Protein AF-A0A9D4QR77-F1 (afdb_monomer_lite)

Organism: Dreissena polymorpha (NCBI:txid45954)

Structure (mmCIF, N/CA/C/O backbone):
data_AF-A0A9D4QR77-F1
#
_entry.id   AF-A0A9D4QR77-F1
#
loop_
_atom_site.group_PDB
_atom_site.id
_atom_site.type_symbol
_atom_site.label_atom_id
_atom_site.label_alt_id
_atom_site.label_comp_id
_atom_site.label_asym_id
_atom_site.label_entity_id
_atom_site.label_seq_id
_atom_site.pdbx_PDB_ins_code
_atom_site.Cartn_x
_atom_site.Cartn_y
_atom_site.Cartn_z
_atom_site.occupancy
_atom_site.B_iso_or_equiv
_atom_site.auth_seq_id
_atom_site.auth_comp_id
_atom_site.auth_asym_id
_atom_site.auth_atom_id
_atom_site.pdbx_PDB_model_num
ATOM 1 N N . MET A 1 1 ? -9.548 20.694 52.190 1.00 43.06 1 MET A N 1
ATOM 2 C CA . MET A 1 1 ? -10.270 21.216 51.011 1.00 43.06 1 MET A CA 1
ATOM 3 C C . MET A 1 1 ? -9.541 20.729 49.771 1.00 43.06 1 MET A C 1
ATOM 5 O O . MET A 1 1 ? -8.425 21.165 49.535 1.00 43.06 1 MET A O 1
ATOM 9 N N . ALA A 1 2 ? -10.101 19.741 49.072 1.00 44.22 2 ALA A N 1
ATOM 10 C CA . ALA A 1 2 ? -9.476 19.098 47.917 1.00 44.22 2 ALA A CA 1
ATOM 11 C C . ALA A 1 2 ? -10.144 19.599 46.633 1.00 44.22 2 ALA A C 1
ATOM 13 O O . ALA A 1 2 ? -11.352 19.437 46.459 1.00 44.22 2 ALA A O 1
ATOM 14 N N . ILE A 1 3 ? -9.358 20.219 45.756 1.00 50.28 3 ILE A N 1
ATOM 15 C CA . ILE A 1 3 ? -9.788 20.662 44.430 1.00 50.28 3 ILE A CA 1
ATOM 16 C C . ILE A 1 3 ? -9.691 19.447 43.499 1.00 50.28 3 ILE A C 1
ATOM 18 O O . ILE A 1 3 ? -8.602 18.943 43.232 1.00 50.28 3 ILE A O 1
ATOM 22 N N . LYS A 1 4 ? -10.842 18.937 43.050 1.00 57.59 4 LYS A N 1
ATOM 23 C CA . LYS A 1 4 ? -10.942 17.928 41.987 1.00 57.59 4 LYS A CA 1
ATOM 24 C C . LYS A 1 4 ? -10.852 18.643 40.639 1.00 57.59 4 LYS A C 1
ATOM 26 O O . LYS A 1 4 ? -11.833 19.231 40.196 1.00 57.59 4 LYS A O 1
ATOM 31 N N . GLU A 1 5 ? -9.694 18.585 39.989 1.00 48.44 5 GLU A N 1
ATOM 32 C CA . GLU A 1 5 ? -9.556 18.990 38.589 1.00 48.44 5 GLU A CA 1
ATOM 33 C C . GLU A 1 5 ? -9.941 17.829 37.667 1.00 48.44 5 GLU A C 1
ATOM 35 O O . GLU A 1 5 ? -9.231 16.833 37.514 1.00 48.44 5 GLU A O 1
ATOM 40 N N . SER A 1 6 ? -11.110 17.975 37.054 1.00 51.53 6 SER A N 1
ATOM 41 C CA . SER A 1 6 ? -11.646 17.107 36.013 1.00 51.53 6 SER A CA 1
ATOM 42 C C . SER A 1 6 ? -10.843 17.279 34.720 1.00 51.53 6 SER A C 1
ATOM 44 O O . SER A 1 6 ? -10.936 18.307 34.052 1.00 51.53 6 SER A O 1
ATOM 46 N N . ARG A 1 7 ? -10.069 16.259 34.331 1.00 54.06 7 ARG A N 1
ATOM 47 C CA . ARG A 1 7 ? -9.417 16.204 33.015 1.00 54.06 7 ARG A CA 1
ATOM 48 C C . ARG A 1 7 ? -10.465 15.925 31.939 1.00 54.06 7 ARG A C 1
ATOM 50 O O . ARG A 1 7 ? -10.851 14.784 31.708 1.00 54.06 7 ARG A O 1
ATOM 57 N N . THR A 1 8 ? -10.919 16.987 31.287 1.00 50.00 8 THR A N 1
ATOM 58 C CA . THR A 1 8 ? -11.698 16.938 30.050 1.00 50.00 8 THR A CA 1
ATOM 59 C C . THR A 1 8 ? -10.863 16.321 28.925 1.00 50.00 8 THR A C 1
ATOM 61 O O . THR A 1 8 ? -9.703 16.674 28.693 1.00 50.00 8 THR A O 1
ATOM 64 N N . GLY A 1 9 ? -11.461 15.335 28.255 1.00 44.69 9 GLY A N 1
ATOM 65 C CA . GLY A 1 9 ? -10.862 14.573 27.171 1.00 44.69 9 GLY A CA 1
ATOM 66 C C . GLY A 1 9 ? -10.491 15.461 25.988 1.00 44.69 9 GLY A C 1
ATOM 67 O O . GLY A 1 9 ? -11.322 16.167 25.418 1.00 44.69 9 GLY A O 1
ATOM 68 N N . ARG A 1 10 ? -9.218 15.393 25.596 1.00 46.84 10 ARG A N 1
ATOM 69 C CA . ARG A 1 10 ? -8.713 15.978 24.355 1.00 46.84 10 ARG A CA 1
ATOM 70 C C . ARG A 1 10 ? -9.157 15.101 23.187 1.00 46.84 10 ARG A C 1
ATOM 72 O O . ARG A 1 10 ? -8.414 14.236 22.740 1.00 46.84 10 ARG A O 1
ATOM 79 N N . GLY A 1 11 ? -10.358 15.348 22.674 1.00 46.53 11 GLY A N 1
ATOM 80 C CA . GLY A 1 11 ? -10.716 14.982 21.307 1.00 46.53 11 GLY A CA 1
ATOM 81 C C . GLY A 1 11 ? -9.910 15.848 20.342 1.00 46.53 11 GLY A C 1
ATOM 82 O O . GLY A 1 11 ? -10.388 16.884 19.878 1.00 46.53 11 GLY A O 1
ATOM 83 N N . ALA A 1 12 ? -8.654 15.472 20.099 1.00 49.34 12 ALA A N 1
ATOM 84 C CA . ALA A 1 12 ? -7.787 16.119 19.127 1.00 49.34 12 ALA A CA 1
ATOM 85 C C . ALA A 1 12 ? -8.302 15.800 17.719 1.00 49.34 12 ALA A C 1
ATOM 87 O O . ALA A 1 12 ? -7.844 14.875 17.059 1.00 49.34 12 ALA A O 1
ATOM 88 N N . ARG A 1 13 ? -9.285 16.583 17.266 1.00 48.16 13 ARG A N 1
ATOM 89 C CA . ARG A 1 13 ? -9.621 16.737 15.850 1.00 48.16 13 ARG A CA 1
ATOM 90 C C . ARG A 1 13 ? -8.311 16.971 15.095 1.00 48.16 13 ARG A C 1
ATOM 92 O O . ARG A 1 13 ? -7.696 18.025 15.266 1.00 48.16 13 ARG A O 1
ATOM 99 N N . LEU A 1 14 ? -7.897 16.011 14.271 1.00 48.50 14 LEU A N 1
ATOM 100 C CA . LEU A 1 14 ? -6.780 16.138 13.337 1.00 48.50 14 LEU A CA 1
ATOM 101 C C . LEU A 1 14 ? -7.153 17.164 12.253 1.00 48.50 14 LEU A C 1
ATOM 103 O O . LEU A 1 14 ? -7.360 16.838 11.094 1.00 48.50 14 LEU A O 1
ATOM 107 N N . ARG A 1 15 ? -7.212 18.452 12.610 1.00 53.28 15 ARG A N 1
ATOM 108 C CA . ARG A 1 15 ? -7.184 19.578 11.662 1.00 53.28 15 ARG A CA 1
ATOM 109 C C . ARG A 1 15 ? -5.766 19.745 11.088 1.00 53.28 15 ARG A C 1
ATOM 111 O O . ARG A 1 15 ? -5.233 20.850 11.056 1.00 53.28 15 ARG A O 1
ATOM 118 N N . LEU A 1 16 ? -5.113 18.649 10.698 1.00 51.78 16 LEU A N 1
ATOM 119 C CA . LEU A 1 16 ? -3.714 18.636 10.251 1.00 51.78 16 LEU A CA 1
ATOM 120 C C . LEU A 1 16 ? -3.531 18.951 8.758 1.00 51.78 16 LEU A C 1
ATOM 122 O O . LEU A 1 16 ? -2.398 19.054 8.290 1.00 51.78 16 LEU A O 1
ATOM 126 N N . LEU A 1 17 ? -4.611 19.178 8.012 1.00 56.75 17 LEU A N 1
ATOM 127 C CA . LEU A 1 17 ? -4.551 19.338 6.557 1.00 56.75 17 LEU A CA 1
ATOM 128 C C . LEU A 1 17 ? -4.380 20.768 5.986 1.00 56.75 17 LEU A C 1
ATOM 130 O O . LEU A 1 17 ? -4.472 20.906 4.773 1.00 56.75 17 LEU A O 1
ATOM 134 N N . PRO A 1 18 ? -4.037 21.829 6.751 1.00 54.81 18 PRO A N 1
ATOM 135 C CA . PRO A 1 18 ? -3.431 23.028 6.146 1.00 54.81 18 PRO A CA 1
ATOM 136 C C . PRO A 1 18 ? -1.900 23.060 6.282 1.00 54.81 18 PRO A C 1
ATOM 138 O O . PRO A 1 18 ? -1.192 23.510 5.381 1.00 54.81 18 PRO A O 1
ATOM 141 N N . HIS A 1 19 ? -1.356 22.565 7.400 1.00 53.72 19 HIS A N 1
ATOM 142 C CA . HIS A 1 19 ? 0.077 22.687 7.696 1.00 53.72 19 HIS A CA 1
ATOM 143 C C . HIS A 1 19 ? 0.949 21.696 6.918 1.00 53.72 19 HIS A C 1
ATOM 145 O O . HIS A 1 19 ? 2.057 22.053 6.516 1.00 53.72 19 HIS A O 1
ATOM 151 N N . LEU A 1 20 ? 0.456 20.480 6.660 1.00 54.28 20 LEU A N 1
ATOM 152 C CA . LEU A 1 20 ? 1.154 19.511 5.807 1.00 54.28 20 LEU A CA 1
ATOM 153 C C . LEU A 1 20 ? 1.216 19.982 4.347 1.00 54.28 20 LEU A C 1
ATOM 155 O O . LEU A 1 20 ? 2.277 19.904 3.728 1.00 54.28 20 LEU A O 1
ATOM 159 N N . VAL A 1 21 ? 0.131 20.577 3.840 1.00 58.78 21 VAL A N 1
ATOM 160 C CA . VAL A 1 21 ? 0.065 21.149 2.484 1.00 58.78 21 VAL A CA 1
ATOM 161 C C . VAL A 1 21 ? 1.063 22.304 2.325 1.00 58.78 21 VAL A C 1
ATOM 163 O O . VAL A 1 21 ? 1.812 22.353 1.350 1.00 58.78 21 VAL A O 1
ATOM 166 N N . MET A 1 22 ? 1.156 23.192 3.321 1.00 58.16 22 MET A N 1
ATOM 167 C CA . MET A 1 22 ? 2.126 24.297 3.322 1.00 58.16 22 MET A CA 1
ATOM 168 C C . MET A 1 22 ? 3.583 23.809 3.367 1.00 58.16 22 MET A C 1
ATOM 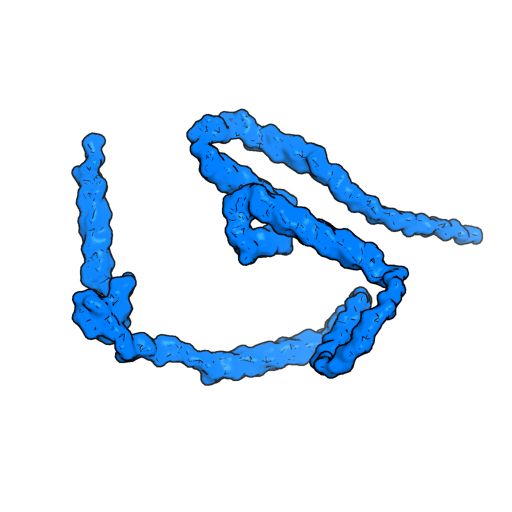170 O O . MET A 1 22 ? 4.440 24.369 2.685 1.00 58.16 22 MET A O 1
ATOM 174 N N . LYS A 1 23 ? 3.886 22.763 4.150 1.00 55.09 23 LYS A N 1
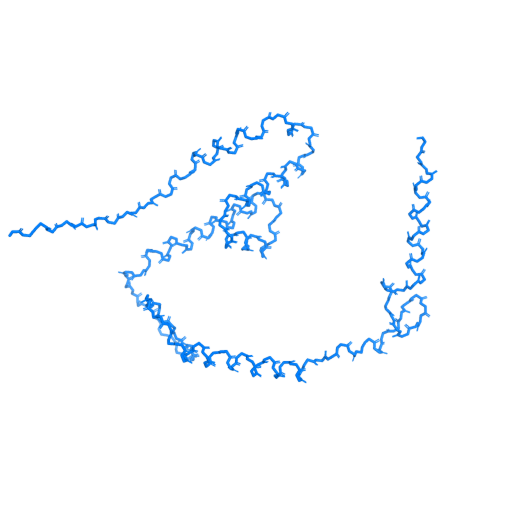ATOM 175 C CA . LYS A 1 23 ? 5.266 22.284 4.340 1.00 55.09 23 LYS A CA 1
ATOM 176 C C . LYS A 1 23 ? 5.778 21.470 3.147 1.00 55.09 23 LYS A C 1
ATOM 178 O O . LYS A 1 23 ? 6.948 21.595 2.792 1.00 55.09 23 LYS A O 1
ATOM 183 N N . LEU A 1 24 ? 4.897 20.730 2.471 1.00 56.62 24 LEU A N 1
ATOM 184 C CA . LEU A 1 24 ? 5.192 20.110 1.174 1.00 56.62 24 LEU A CA 1
ATOM 185 C C . LEU A 1 24 ? 5.364 21.175 0.073 1.00 56.62 24 LEU A C 1
ATOM 187 O O . LEU A 1 24 ? 6.284 21.089 -0.737 1.00 56.62 24 LEU A O 1
ATOM 191 N N . GLY A 1 25 ? 4.563 22.245 0.092 1.00 56.56 25 GLY A N 1
ATOM 192 C CA . GLY A 1 25 ? 4.596 23.304 -0.923 1.00 56.56 25 GLY A CA 1
ATOM 193 C C . GLY A 1 25 ? 5.872 24.162 -0.983 1.00 56.56 25 GLY A C 1
ATOM 194 O O . GLY A 1 25 ? 6.058 24.878 -1.971 1.00 56.56 25 GLY A O 1
ATOM 195 N N . ILE A 1 26 ? 6.748 24.113 0.031 1.00 57.00 26 ILE A N 1
ATOM 196 C CA . ILE A 1 26 ? 8.001 24.896 0.072 1.00 57.00 26 ILE A CA 1
ATOM 197 C C . ILE A 1 26 ? 9.197 24.099 -0.482 1.00 57.00 26 ILE A C 1
ATOM 199 O O . ILE A 1 26 ? 10.086 24.698 -1.085 1.00 57.00 26 ILE A O 1
ATOM 203 N N . MET A 1 27 ? 9.213 22.762 -0.379 1.00 54.75 27 MET A N 1
ATOM 204 C CA . MET A 1 27 ? 10.340 21.947 -0.877 1.00 54.75 27 MET A CA 1
ATOM 205 C C . MET A 1 27 ? 10.277 21.616 -2.380 1.00 54.75 27 MET A C 1
ATOM 207 O O . MET A 1 27 ? 11.262 21.144 -2.938 1.00 54.75 27 MET A O 1
ATOM 211 N N . LEU A 1 28 ? 9.155 21.882 -3.058 1.00 55.59 28 LEU A N 1
ATOM 212 C CA . LEU A 1 28 ? 8.881 21.365 -4.410 1.00 55.59 28 LEU A CA 1
ATOM 213 C C . LEU A 1 28 ? 8.963 22.397 -5.554 1.00 55.59 28 LEU A C 1
ATOM 215 O O . LEU A 1 28 ? 8.728 22.049 -6.708 1.00 55.59 28 LEU A O 1
ATOM 219 N N . ARG A 1 29 ? 9.297 23.669 -5.294 1.00 57.06 29 ARG A N 1
ATOM 220 C CA . ARG A 1 29 ? 9.063 24.736 -6.293 1.00 57.06 29 ARG A CA 1
ATOM 221 C C . ARG A 1 29 ? 10.131 24.973 -7.365 1.00 57.06 29 ARG A C 1
ATOM 223 O O . ARG A 1 29 ? 9.868 25.814 -8.218 1.00 57.06 29 ARG A O 1
ATOM 230 N N . LYS A 1 30 ? 11.313 24.340 -7.367 1.00 56.81 30 LYS A N 1
ATOM 231 C CA . LYS A 1 30 ? 12.410 24.838 -8.238 1.00 56.81 30 LYS A CA 1
ATOM 232 C C . LYS A 1 30 ? 13.085 23.892 -9.247 1.00 56.81 30 LYS A C 1
ATOM 234 O O . LYS A 1 30 ? 13.768 24.440 -10.104 1.00 56.81 30 LYS A O 1
ATOM 239 N N . PRO A 1 31 ? 12.839 22.564 -9.286 1.00 57.34 31 PRO A N 1
ATOM 240 C CA . PRO A 1 31 ? 13.158 21.832 -10.525 1.00 57.34 31 PRO A CA 1
ATOM 241 C C . PRO A 1 31 ? 12.144 20.754 -10.960 1.00 57.34 31 PRO A C 1
ATOM 243 O O . PRO A 1 31 ? 12.483 19.908 -11.776 1.00 57.34 31 PRO A O 1
ATOM 246 N N . MET A 1 32 ? 10.901 20.749 -10.466 1.00 60.16 32 MET A N 1
ATOM 247 C CA . MET A 1 32 ? 9.910 19.724 -10.858 1.00 60.16 32 MET A CA 1
ATOM 248 C C . MET A 1 32 ? 9.294 19.920 -12.253 1.00 60.16 32 MET A C 1
ATOM 250 O O . MET A 1 32 ? 8.590 19.041 -12.731 1.00 60.16 32 MET A O 1
ATOM 254 N N . MET A 1 33 ? 9.538 21.054 -12.916 1.00 64.81 33 MET A N 1
ATOM 255 C CA . MET A 1 33 ? 8.847 21.401 -14.169 1.00 64.81 33 MET A CA 1
ATOM 256 C C . MET A 1 33 ? 9.446 20.748 -15.425 1.00 64.81 33 MET A C 1
ATOM 258 O O . MET A 1 33 ? 8.898 20.922 -16.507 1.00 64.81 33 MET A O 1
ATOM 262 N N . SER A 1 34 ? 10.561 20.021 -15.308 1.00 84.81 34 SER A N 1
ATOM 263 C CA . SER A 1 34 ? 11.213 19.339 -16.437 1.00 84.81 34 SER A CA 1
ATOM 264 C C . SER A 1 34 ? 11.037 17.820 -16.435 1.00 84.81 34 SER A C 1
ATOM 266 O O . SER A 1 34 ? 11.461 17.162 -17.385 1.00 84.81 34 SER A O 1
ATOM 268 N N . LEU A 1 35 ? 10.432 17.247 -15.391 1.00 86.62 35 LEU A N 1
ATOM 269 C CA . LEU A 1 35 ? 10.145 15.818 -15.344 1.00 86.62 35 LEU A CA 1
ATOM 270 C C . LEU A 1 35 ? 8.820 15.517 -16.048 1.00 86.62 35 LEU A C 1
ATOM 272 O O . LEU A 1 35 ? 7.878 16.304 -15.992 1.00 86.62 35 LEU A O 1
ATOM 276 N N . GLY A 1 36 ? 8.749 14.355 -16.700 1.00 93.62 36 GLY A N 1
ATOM 277 C CA . GLY A 1 36 ? 7.491 13.853 -17.245 1.00 93.62 36 GLY A CA 1
ATOM 278 C C . GLY A 1 36 ? 6.440 13.654 -16.140 1.00 93.62 36 GLY A C 1
ATOM 279 O O . GLY A 1 36 ? 6.812 13.407 -14.988 1.00 93.62 36 GLY A O 1
ATOM 280 N N . PRO A 1 37 ? 5.139 13.713 -16.478 1.00 90.50 37 PRO A N 1
ATOM 281 C CA . PRO A 1 37 ? 4.049 13.649 -15.500 1.00 90.50 37 PRO A CA 1
ATOM 282 C C . PRO A 1 37 ? 4.086 12.369 -14.654 1.00 90.50 37 PRO A C 1
ATOM 284 O O . PRO A 1 37 ? 3.834 12.422 -13.456 1.00 90.50 37 PRO A O 1
ATOM 287 N N . GLU A 1 38 ? 4.493 11.242 -15.241 1.00 93.88 38 GLU A N 1
ATOM 288 C CA . GLU A 1 38 ? 4.648 9.962 -14.536 1.00 93.88 38 GLU A CA 1
ATOM 289 C C . GLU A 1 38 ? 5.759 10.006 -13.472 1.00 93.88 38 GLU A C 1
ATOM 291 O O . GLU A 1 38 ? 5.580 9.560 -12.340 1.00 93.88 38 GLU A O 1
ATOM 296 N N . ALA A 1 39 ? 6.913 10.595 -13.800 1.00 92.81 39 ALA A N 1
ATOM 297 C CA . ALA A 1 39 ? 8.014 10.739 -12.849 1.00 92.81 39 ALA A CA 1
ATOM 298 C C . ALA A 1 39 ? 7.673 11.748 -11.741 1.00 92.81 39 ALA A C 1
ATOM 300 O O . ALA A 1 39 ? 8.052 11.559 -10.584 1.00 92.81 39 ALA A O 1
ATOM 301 N N . GLN A 1 40 ? 6.929 12.801 -12.085 1.00 91.75 40 GLN A N 1
ATOM 302 C CA . GLN A 1 40 ? 6.407 13.754 -11.114 1.00 91.75 40 GLN A CA 1
ATOM 303 C C . GLN A 1 40 ? 5.424 13.082 -10.147 1.00 91.75 40 GLN A C 1
ATOM 305 O O . GLN A 1 40 ? 5.531 13.288 -8.938 1.00 91.75 40 GLN A O 1
ATOM 310 N N . GLU A 1 41 ? 4.508 12.255 -10.655 1.00 92.44 41 GLU A N 1
ATOM 311 C CA . GLU A 1 41 ? 3.553 11.506 -9.838 1.00 92.44 41 GLU A CA 1
ATOM 312 C C . GLU A 1 41 ? 4.259 10.524 -8.900 1.00 92.44 41 GLU A C 1
ATOM 314 O O . GLU A 1 41 ? 3.945 10.485 -7.714 1.00 92.44 41 GLU A O 1
ATOM 319 N N . MET A 1 42 ? 5.273 9.804 -9.382 1.00 93.00 42 MET A N 1
ATOM 320 C CA . MET A 1 42 ? 6.051 8.869 -8.567 1.00 93.00 42 MET A CA 1
ATOM 321 C C . MET A 1 42 ? 6.776 9.561 -7.404 1.00 93.00 42 MET A C 1
ATOM 323 O O . MET A 1 42 ? 6.744 9.079 -6.271 1.00 93.00 42 MET A O 1
ATOM 327 N N . LEU A 1 43 ? 7.398 10.716 -7.657 1.00 92.12 43 LEU A N 1
ATOM 328 C CA . LEU A 1 43 ? 8.077 11.494 -6.616 1.00 92.12 43 LEU A CA 1
ATOM 329 C C . LEU A 1 43 ? 7.084 12.104 -5.623 1.00 92.12 43 LEU A C 1
ATOM 331 O O . LEU A 1 43 ? 7.338 12.131 -4.416 1.00 92.12 43 LEU A O 1
ATOM 335 N N . ALA A 1 44 ? 5.940 12.574 -6.117 1.00 91.50 44 ALA A N 1
ATOM 336 C CA . ALA A 1 44 ? 4.868 13.073 -5.272 1.00 91.50 44 ALA A CA 1
ATOM 337 C C . ALA A 1 44 ? 4.263 11.947 -4.413 1.00 91.50 44 ALA A C 1
ATOM 339 O O . ALA A 1 44 ? 4.012 12.157 -3.227 1.00 91.50 44 ALA A O 1
ATOM 340 N N . PHE A 1 45 ? 4.124 10.739 -4.961 1.00 94.56 45 PHE A N 1
ATOM 341 C CA . PHE A 1 45 ? 3.696 9.544 -4.239 1.00 94.56 45 PHE A CA 1
ATOM 342 C C . PHE A 1 45 ? 4.701 9.139 -3.154 1.00 94.56 45 PHE A C 1
ATOM 344 O O . PHE A 1 45 ? 4.317 8.874 -2.016 1.00 94.56 45 PHE A O 1
ATOM 351 N N . GLU A 1 46 ? 6.002 9.164 -3.446 1.00 93.62 46 GLU A N 1
ATOM 352 C CA . GLU A 1 46 ? 7.039 8.881 -2.450 1.00 93.62 46 GLU A CA 1
ATOM 353 C C . GLU A 1 46 ? 7.020 9.904 -1.299 1.00 93.62 46 GLU A C 1
ATOM 355 O O . GLU A 1 46 ? 7.103 9.539 -0.120 1.00 93.62 46 GLU A O 1
ATOM 360 N N . ALA A 1 47 ? 6.876 11.193 -1.623 1.00 92.69 47 ALA A N 1
ATOM 361 C CA . ALA A 1 47 ? 6.735 12.257 -0.632 1.00 92.69 47 ALA A CA 1
ATOM 362 C C . ALA A 1 47 ? 5.454 12.096 0.205 1.00 92.69 47 ALA A C 1
ATOM 364 O O . ALA A 1 47 ? 5.489 12.278 1.424 1.00 92.69 47 ALA A O 1
ATOM 365 N N . PHE A 1 48 ? 4.350 11.702 -0.435 1.00 94.25 48 PHE A N 1
ATOM 366 C CA . PHE A 1 48 ? 3.084 11.386 0.217 1.00 94.25 48 PHE A CA 1
ATOM 367 C C . PHE A 1 48 ? 3.258 10.241 1.219 1.00 94.25 48 PHE A C 1
ATOM 369 O O . PHE A 1 48 ? 2.955 10.426 2.396 1.00 94.25 48 PHE A O 1
ATOM 376 N N . LEU A 1 49 ? 3.854 9.112 0.818 1.00 94.19 49 LEU A N 1
ATOM 377 C CA . LEU A 1 49 ? 4.115 7.978 1.712 1.00 94.19 49 LEU A CA 1
ATOM 378 C C . LEU A 1 49 ? 4.937 8.384 2.940 1.00 94.19 49 LEU A C 1
ATOM 380 O O . LEU A 1 49 ? 4.594 7.992 4.053 1.00 94.19 49 LEU A O 1
ATOM 384 N N . LYS A 1 50 ? 5.983 9.205 2.774 1.00 94.75 50 LYS A N 1
ATOM 385 C CA . LYS A 1 50 ? 6.825 9.692 3.887 1.00 94.75 50 LYS A CA 1
ATOM 386 C C . LYS A 1 50 ? 6.054 10.498 4.939 1.00 94.75 50 LYS A C 1
ATOM 388 O O . LYS A 1 50 ? 6.541 10.618 6.060 1.00 94.75 50 LYS A O 1
ATOM 393 N N . SER A 1 51 ? 4.882 11.038 4.601 1.00 92.81 51 SER A N 1
ATOM 394 C CA . SER A 1 51 ? 4.044 11.790 5.543 1.00 92.81 51 SER A CA 1
ATOM 395 C C . SER A 1 51 ? 3.183 10.913 6.463 1.00 92.81 51 SER A C 1
ATOM 397 O O . SER A 1 51 ? 2.710 11.400 7.489 1.00 92.81 51 SER A O 1
ATOM 399 N N . PHE A 1 52 ? 3.015 9.624 6.148 1.00 94.81 52 PHE A N 1
ATOM 400 C CA . PHE A 1 52 ? 2.186 8.697 6.922 1.00 94.81 52 PHE A CA 1
ATOM 401 C C . PHE A 1 52 ? 2.975 7.885 7.953 1.00 94.81 52 PHE A C 1
ATOM 403 O O . PHE A 1 52 ? 4.192 7.696 7.857 1.00 94.81 52 PHE A O 1
ATOM 410 N N . SER A 1 53 ? 2.252 7.332 8.933 1.00 95.44 53 SER A N 1
ATOM 411 C CA . SER A 1 53 ? 2.812 6.369 9.883 1.00 95.44 53 SER A CA 1
ATOM 412 C C . SER A 1 53 ? 3.342 5.111 9.164 1.00 95.44 53 SER A C 1
ATOM 414 O O . SER A 1 53 ? 2.880 4.769 8.069 1.00 95.44 53 SER A O 1
ATOM 416 N N . PRO A 1 54 ? 4.310 4.380 9.754 1.00 96.19 54 PRO A N 1
ATOM 417 C CA . PRO A 1 54 ? 4.811 3.124 9.187 1.00 96.19 54 PRO A CA 1
ATOM 418 C C . PRO A 1 54 ? 3.705 2.098 8.902 1.00 96.19 54 PRO A C 1
ATOM 420 O O . PRO A 1 54 ? 3.734 1.444 7.867 1.00 96.19 54 PRO A O 1
ATOM 423 N N . GLU A 1 55 ? 2.703 2.009 9.777 1.00 94.62 55 GLU A N 1
ATOM 424 C CA . GLU A 1 55 ? 1.575 1.080 9.643 1.00 94.62 55 GLU A CA 1
ATOM 425 C C . GLU A 1 55 ? 0.723 1.378 8.408 1.00 94.62 55 GLU A C 1
ATOM 427 O O . GLU A 1 55 ? 0.367 0.468 7.659 1.00 94.62 55 GLU A O 1
ATOM 432 N N . MET A 1 56 ? 0.423 2.657 8.167 1.00 95.75 56 MET A N 1
ATOM 433 C CA . MET A 1 56 ? -0.331 3.067 6.987 1.00 95.75 56 MET A CA 1
ATOM 434 C C . MET A 1 56 ? 0.479 2.831 5.709 1.00 95.75 56 MET A C 1
ATOM 436 O O . MET A 1 56 ? -0.059 2.324 4.727 1.00 95.75 56 MET A O 1
ATOM 440 N N . ARG A 1 57 ? 1.789 3.114 5.727 1.00 96.38 57 ARG A N 1
ATOM 441 C CA . ARG A 1 57 ? 2.670 2.826 4.584 1.00 96.38 57 ARG A CA 1
ATOM 442 C C . ARG A 1 57 ? 2.674 1.343 4.215 1.00 96.38 57 ARG A C 1
ATOM 444 O O . ARG A 1 57 ? 2.537 1.034 3.037 1.00 96.38 57 ARG A O 1
ATOM 451 N N . CYS A 1 58 ? 2.776 0.438 5.192 1.00 96.19 58 CYS A N 1
ATOM 452 C CA . CYS A 1 58 ? 2.709 -1.002 4.925 1.00 96.19 58 CYS A CA 1
ATOM 453 C C . CYS A 1 58 ? 1.388 -1.387 4.250 1.00 96.19 58 CYS A C 1
ATOM 455 O O . CYS A 1 58 ? 1.399 -2.073 3.236 1.00 96.19 58 CYS A O 1
ATOM 457 N N . ARG A 1 59 ? 0.255 -0.866 4.736 1.00 95.50 59 ARG A N 1
ATOM 458 C CA . ARG A 1 59 ? -1.061 -1.137 4.133 1.00 95.50 59 ARG A CA 1
ATOM 459 C C . ARG A 1 59 ? -1.167 -0.635 2.693 1.00 95.50 59 ARG A C 1
ATOM 461 O O . ARG A 1 59 ? -1.741 -1.324 1.854 1.00 95.50 59 ARG A O 1
ATOM 468 N N . LEU A 1 60 ? -0.615 0.544 2.404 1.00 95.81 60 LEU A N 1
ATOM 469 C CA . LEU A 1 60 ? -0.560 1.091 1.046 1.00 95.81 60 LEU A CA 1
ATOM 470 C C . LEU A 1 60 ? 0.306 0.221 0.120 1.00 95.81 60 LEU A C 1
ATOM 472 O O . LEU A 1 60 ? -0.078 -0.029 -1.022 1.00 95.81 60 LEU A O 1
ATOM 476 N N . MET A 1 61 ? 1.428 -0.305 0.624 1.00 95.25 61 MET A N 1
ATOM 477 C CA . MET A 1 61 ? 2.285 -1.236 -0.120 1.00 95.25 61 MET A CA 1
ATOM 478 C C . MET A 1 61 ? 1.609 -2.593 -0.359 1.00 95.25 61 MET A C 1
ATOM 480 O O . MET A 1 61 ? 1.670 -3.103 -1.475 1.00 95.25 61 MET A O 1
ATOM 484 N N . ASP A 1 62 ? 0.910 -3.144 0.634 1.00 96.75 62 ASP A N 1
ATOM 485 C CA . ASP A 1 62 ? 0.187 -4.419 0.518 1.00 96.75 62 ASP A CA 1
ATOM 486 C C . ASP A 1 62 ? -0.958 -4.351 -0.502 1.00 96.75 62 ASP A C 1
ATOM 488 O O . ASP A 1 62 ? -1.285 -5.340 -1.161 1.00 96.75 62 ASP A O 1
ATOM 492 N N . LYS A 1 63 ? -1.577 -3.173 -0.650 1.00 96.44 63 LYS A N 1
ATOM 493 C CA . LYS A 1 63 ? -2.593 -2.907 -1.678 1.00 96.44 63 LYS A CA 1
ATOM 494 C C . LYS A 1 63 ? -2.002 -2.653 -3.062 1.00 96.44 63 LYS A C 1
ATOM 496 O O . LYS A 1 63 ? -2.743 -2.720 -4.038 1.00 96.44 63 LYS A O 1
ATOM 501 N N . GLY A 1 64 ? -0.694 -2.416 -3.154 1.00 96.69 64 GLY A N 1
ATOM 502 C CA . GLY A 1 64 ? -0.001 -2.187 -4.415 1.00 96.69 64 GLY A CA 1
ATOM 503 C C . GLY A 1 64 ? -0.359 -0.859 -5.083 1.00 96.69 64 GLY A C 1
ATOM 504 O O . GLY A 1 64 ? -0.336 -0.802 -6.311 1.00 96.69 64 GLY A O 1
ATOM 505 N N . CYS A 1 65 ? -0.692 0.177 -4.302 1.00 96.81 65 CYS A N 1
ATOM 506 C CA . CYS A 1 65 ? -1.023 1.500 -4.836 1.00 96.81 65 CYS A CA 1
ATOM 507 C C . CYS A 1 65 ? 0.163 2.066 -5.634 1.00 96.81 65 CYS A C 1
ATOM 509 O O . CYS A 1 65 ? 1.300 2.057 -5.152 1.00 96.81 65 CYS A O 1
ATOM 511 N N . ARG A 1 66 ? -0.100 2.563 -6.846 1.00 93.81 66 ARG A N 1
ATOM 512 C CA . ARG A 1 66 ? 0.911 3.164 -7.737 1.00 93.81 66 ARG A CA 1
ATOM 513 C C . ARG A 1 66 ? 0.744 4.665 -7.901 1.00 93.81 66 ARG A C 1
ATOM 515 O O . ARG A 1 66 ? 1.710 5.347 -8.227 1.00 93.81 66 ARG A O 1
ATOM 522 N N . THR A 1 67 ? -0.471 5.154 -7.688 1.00 95.56 67 THR A N 1
ATOM 523 C CA . THR A 1 67 ? -0.840 6.558 -7.857 1.00 95.56 67 THR A CA 1
ATOM 524 C C . THR A 1 67 ? -1.256 7.165 -6.527 1.00 95.56 67 THR A C 1
ATOM 526 O O . THR A 1 67 ? -1.618 6.471 -5.570 1.00 95.56 67 THR A O 1
ATOM 529 N N . ILE A 1 68 ? -1.228 8.495 -6.463 1.00 96.25 68 ILE A N 1
ATOM 530 C CA . ILE A 1 68 ? -1.697 9.221 -5.278 1.00 96.25 68 ILE A CA 1
ATOM 531 C C . ILE A 1 68 ? -3.200 9.001 -5.083 1.00 96.25 68 ILE A C 1
ATOM 533 O O . ILE A 1 68 ? -3.632 8.803 -3.951 1.00 96.25 68 ILE A O 1
ATOM 537 N N . GLY A 1 69 ? -3.978 8.968 -6.171 1.00 95.06 69 GLY A N 1
ATOM 538 C CA . GLY A 1 69 ? -5.426 8.741 -6.116 1.00 95.06 69 GLY A CA 1
ATOM 539 C C . GLY A 1 69 ? -5.788 7.416 -5.442 1.00 95.06 69 GLY A C 1
ATOM 540 O O . GLY A 1 69 ? -6.553 7.406 -4.481 1.00 95.06 69 GLY A O 1
ATOM 541 N N . GLU A 1 70 ? -5.153 6.316 -5.860 1.00 97.00 70 GLU A N 1
ATOM 542 C CA . GLU A 1 70 ? -5.369 4.995 -5.252 1.00 97.00 70 GLU A CA 1
ATOM 543 C C . GLU A 1 70 ? -5.022 4.970 -3.759 1.00 97.00 70 GLU A C 1
ATOM 545 O O . GLU A 1 70 ? -5.689 4.304 -2.966 1.00 97.00 70 GLU A O 1
ATOM 550 N N . ALA A 1 71 ? -3.962 5.671 -3.350 1.00 96.69 71 ALA A N 1
ATOM 551 C CA . ALA A 1 71 ? -3.586 5.717 -1.944 1.00 96.69 71 ALA A CA 1
ATOM 552 C C . ALA A 1 71 ? -4.538 6.565 -1.098 1.00 96.69 71 ALA A C 1
ATOM 554 O O . ALA A 1 71 ? -4.826 6.176 0.033 1.00 96.69 71 ALA A O 1
ATOM 555 N N . VAL A 1 72 ? -5.067 7.669 -1.635 1.00 96.56 72 VAL A N 1
ATOM 556 C CA . VAL A 1 72 ? -6.083 8.482 -0.950 1.00 96.56 72 VAL A CA 1
ATOM 557 C C . VAL A 1 72 ? -7.336 7.648 -0.672 1.00 96.56 72 VAL A C 1
ATOM 559 O O . VAL A 1 72 ? -7.767 7.594 0.475 1.00 96.56 72 VAL A O 1
ATOM 562 N N . GLU A 1 73 ? -7.835 6.882 -1.646 1.00 96.75 73 GLU A N 1
ATOM 563 C CA . GLU A 1 73 ? -9.002 6.002 -1.447 1.00 96.75 73 GLU A CA 1
ATOM 564 C C . GLU A 1 73 ? -8.787 4.919 -0.370 1.00 96.75 73 GLU A C 1
ATOM 566 O O . GLU A 1 73 ? -9.733 4.429 0.260 1.00 96.75 73 GLU A O 1
ATOM 571 N N . VAL A 1 74 ? -7.547 4.454 -0.186 1.00 96.62 74 VAL A N 1
ATOM 572 C CA . VAL A 1 74 ? -7.210 3.491 0.876 1.00 96.62 74 VAL A CA 1
ATOM 573 C C . VAL A 1 74 ? -7.153 4.181 2.235 1.00 96.62 74 VAL A C 1
ATOM 575 O O . VAL A 1 74 ? -7.633 3.609 3.216 1.00 96.62 74 VAL A O 1
ATOM 578 N N . VAL A 1 75 ? -6.590 5.390 2.296 1.00 96.12 75 VAL A N 1
ATOM 579 C CA . VAL A 1 75 ? -6.521 6.190 3.524 1.00 96.12 75 VAL A CA 1
ATOM 580 C C . VAL A 1 75 ? -7.922 6.571 3.995 1.00 96.12 75 VAL A C 1
ATOM 582 O O . VAL A 1 75 ? -8.239 6.294 5.147 1.00 96.12 75 VAL A O 1
ATOM 585 N N . GLU A 1 76 ? -8.782 7.085 3.113 1.00 95.00 76 GLU A N 1
ATOM 586 C CA . GLU A 1 76 ? -10.166 7.464 3.444 1.00 95.00 76 GLU A CA 1
ATOM 587 C C . GLU A 1 76 ? -10.948 6.284 4.039 1.00 95.00 76 GLU A C 1
ATOM 589 O O . GLU A 1 76 ? -11.511 6.378 5.128 1.00 95.00 76 GLU A O 1
ATOM 594 N N . ARG A 1 77 ? -10.884 5.107 3.400 1.00 94.88 77 ARG A N 1
ATOM 595 C CA . ARG A 1 77 ? -11.518 3.891 3.941 1.00 94.88 77 ARG A CA 1
ATOM 596 C C . ARG A 1 77 ? -10.963 3.473 5.298 1.00 94.88 77 ARG A C 1
ATOM 598 O O . ARG A 1 77 ? -11.668 2.842 6.084 1.00 94.88 77 ARG A O 1
ATOM 605 N N . TYR A 1 78 ? -9.686 3.731 5.559 1.00 92.00 78 TYR A N 1
ATOM 606 C CA . TYR A 1 78 ? -9.082 3.392 6.840 1.00 92.00 78 TYR A CA 1
ATOM 607 C C . TYR A 1 78 ? -9.512 4.361 7.941 1.00 92.00 78 TYR A C 1
ATOM 609 O O . TYR A 1 78 ? -9.785 3.923 9.059 1.00 92.00 78 TYR A O 1
ATOM 617 N N . GLU A 1 79 ? -9.622 5.648 7.617 1.00 89.88 79 GLU A N 1
ATOM 618 C CA . GLU A 1 79 ? -10.178 6.663 8.510 1.00 89.88 79 GLU A CA 1
ATOM 619 C C . GLU A 1 79 ? -11.628 6.324 8.877 1.00 89.88 79 GLU A C 1
ATOM 621 O O . GLU A 1 79 ? -11.935 6.257 10.067 1.00 89.88 79 GLU A O 1
ATOM 626 N N . ASP A 1 80 ? -12.465 5.926 7.912 1.00 91.88 80 ASP A N 1
ATOM 627 C CA . ASP A 1 80 ? -13.840 5.467 8.170 1.00 91.88 80 ASP A CA 1
ATOM 628 C C . ASP A 1 80 ? -13.904 4.309 9.184 1.00 91.88 80 ASP A C 1
ATOM 630 O O . ASP A 1 80 ? -14.776 4.257 10.059 1.00 91.88 80 ASP A O 1
ATOM 634 N N . ILE A 1 81 ? -12.988 3.340 9.077 1.00 90.81 81 ILE A N 1
ATOM 635 C CA . ILE A 1 81 ? -12.935 2.184 9.986 1.00 90.81 81 ILE A CA 1
ATOM 636 C C . ILE A 1 81 ? -12.494 2.617 11.387 1.00 90.81 81 ILE A C 1
ATOM 638 O O . ILE A 1 81 ? -13.048 2.138 12.383 1.00 90.81 81 ILE A O 1
ATOM 642 N N . LEU A 1 82 ? -11.510 3.512 11.480 1.00 86.69 82 LEU A N 1
ATOM 643 C CA . LEU A 1 82 ? -11.039 4.044 12.757 1.00 86.69 82 LEU A CA 1
ATOM 644 C C . LEU A 1 82 ? -12.129 4.871 13.449 1.00 86.69 82 LEU A C 1
ATOM 646 O O . LEU A 1 82 ? -12.365 4.695 14.646 1.00 86.69 82 LEU A O 1
ATOM 650 N N . GLU A 1 83 ? -12.855 5.704 12.707 1.00 86.69 83 GLU A N 1
ATOM 651 C CA . GLU A 1 83 ? -13.972 6.488 13.240 1.00 86.69 83 GLU A CA 1
ATOM 652 C C . GLU A 1 83 ? -15.098 5.587 13.759 1.00 86.69 83 GLU A C 1
ATOM 654 O O . GLU A 1 83 ? -15.560 5.751 14.890 1.00 86.69 83 GLU A O 1
ATOM 659 N N . ARG A 1 84 ? -15.472 4.542 13.011 1.00 83.81 84 ARG A N 1
ATOM 660 C CA . ARG A 1 84 ? -16.469 3.561 13.477 1.00 83.81 84 ARG A CA 1
ATOM 661 C C . ARG A 1 84 ? -16.013 2.796 14.718 1.00 83.81 84 ARG A C 1
ATOM 663 O O . ARG A 1 84 ? -16.819 2.538 15.610 1.00 83.81 84 ARG A O 1
ATOM 670 N N . SER A 1 85 ? -14.727 2.459 14.800 1.00 82.56 85 SER A N 1
ATOM 671 C CA . SER A 1 85 ? -14.161 1.727 15.941 1.00 82.56 85 SER A CA 1
ATOM 672 C C . SER A 1 85 ? -14.130 2.576 17.212 1.00 82.56 85 SER A C 1
ATOM 674 O O . SER A 1 85 ? -14.327 2.056 18.307 1.00 82.56 85 SER A O 1
ATOM 676 N N . THR A 1 86 ? -13.927 3.889 17.078 1.00 75.44 86 THR A N 1
ATOM 677 C CA . THR A 1 86 ? -13.913 4.813 18.224 1.00 75.44 86 THR A CA 1
ATOM 678 C C . THR A 1 86 ? -15.312 5.173 18.724 1.00 75.44 86 THR A C 1
ATOM 680 O O . THR A 1 86 ? -15.478 5.411 19.919 1.00 75.44 86 THR A O 1
ATOM 683 N N . MET A 1 87 ? -16.332 5.163 17.857 1.00 65.50 87 MET A N 1
ATOM 684 C CA . MET A 1 87 ? -17.714 5.485 18.243 1.00 65.50 87 MET A CA 1
ATOM 685 C C . MET A 1 87 ? -18.572 4.266 18.638 1.00 65.50 87 MET A C 1
ATOM 687 O O . MET A 1 87 ? -19.635 4.439 19.229 1.00 65.50 87 MET A O 1
ATOM 691 N N . GLY A 1 88 ? -18.126 3.035 18.356 1.00 58.22 88 GLY A N 1
ATOM 692 C CA . GLY A 1 88 ? -18.925 1.811 18.525 1.00 58.22 88 GLY A CA 1
ATOM 693 C C . GLY A 1 88 ? -18.833 1.082 19.874 1.00 58.22 88 GLY A C 1
ATOM 694 O O . GLY A 1 88 ? -19.586 0.137 20.090 1.00 58.22 88 GLY A O 1
ATOM 695 N N . ALA A 1 89 ? -17.960 1.482 20.804 1.00 58.41 89 ALA A N 1
ATOM 696 C CA . ALA A 1 89 ? -17.776 0.748 22.067 1.00 58.41 89 ALA A CA 1
ATOM 697 C C . ALA A 1 89 ? -18.830 1.059 23.158 1.00 58.41 89 ALA A C 1
ATOM 699 O O . ALA A 1 89 ? -18.739 0.529 24.263 1.00 58.41 89 ALA A O 1
ATOM 700 N N . GLY A 1 90 ? -19.824 1.914 22.876 1.00 56.53 90 GLY A N 1
ATOM 701 C CA . GLY A 1 90 ? -20.725 2.474 23.893 1.00 56.53 90 GLY A CA 1
ATOM 702 C C . GLY A 1 90 ? -22.234 2.249 23.728 1.00 56.53 90 GLY A C 1
ATOM 703 O O . GLY A 1 90 ? -22.983 2.837 24.504 1.00 56.53 90 GLY A O 1
ATOM 704 N N . GLY A 1 91 ? -22.736 1.453 22.772 1.00 49.88 91 GLY A N 1
ATOM 705 C CA . GLY A 1 91 ? -24.195 1.384 22.577 1.00 49.88 91 GLY A CA 1
ATOM 706 C C . GLY A 1 91 ? -24.747 0.223 21.748 1.00 49.88 91 GLY A C 1
ATOM 707 O O . GLY A 1 91 ? -24.816 0.306 20.533 1.00 49.88 91 GLY A O 1
ATOM 708 N N . SER A 1 92 ? -25.202 -0.818 22.452 1.00 54.25 92 SER A N 1
ATOM 709 C CA . SER A 1 92 ? -26.539 -1.438 22.350 1.00 54.25 92 SER A CA 1
ATOM 710 C C . SER A 1 92 ? -27.186 -1.652 20.959 1.00 54.25 92 SER A C 1
ATOM 712 O O . SER A 1 92 ? -27.713 -0.716 20.367 1.00 54.25 92 SER A O 1
ATOM 714 N N . LEU A 1 93 ? -27.280 -2.917 20.512 1.00 50.88 93 LEU A N 1
ATOM 715 C CA . LEU A 1 93 ? -28.531 -3.712 20.408 1.00 50.88 93 LEU A CA 1
ATOM 716 C C . LEU A 1 93 ? -28.449 -4.838 19.351 1.00 50.88 93 LEU A C 1
ATOM 718 O O . LEU A 1 93 ? -28.431 -4.614 18.146 1.00 50.88 93 LEU A O 1
ATOM 722 N N . SER A 1 94 ? -28.489 -6.074 19.850 1.00 52.75 94 SER A N 1
ATOM 723 C CA . SER A 1 94 ? -29.500 -7.098 19.549 1.00 52.75 94 SER A CA 1
ATOM 724 C C . SER A 1 94 ? -30.218 -7.072 18.189 1.00 52.75 94 SER A C 1
ATOM 726 O O . SER A 1 94 ? -31.189 -6.334 18.040 1.00 52.75 94 SER A O 1
ATOM 728 N N . ARG A 1 95 ? -29.912 -8.035 17.299 1.00 42.25 95 ARG A N 1
ATOM 729 C CA . ARG A 1 95 ? -30.935 -8.852 16.602 1.00 42.25 95 ARG A CA 1
ATOM 730 C C . ARG A 1 95 ? -30.318 -10.033 15.838 1.00 42.25 95 ARG A C 1
ATOM 732 O O . ARG A 1 95 ? -29.536 -9.824 14.922 1.00 42.25 95 ARG A O 1
ATOM 739 N N . GLY A 1 96 ? -30.778 -11.250 16.140 1.00 44.16 96 GLY A N 1
ATOM 740 C CA . GLY A 1 96 ? -30.825 -12.344 15.158 1.00 44.16 96 GLY A CA 1
ATOM 741 C C . GLY A 1 96 ? -29.837 -13.494 15.344 1.00 44.16 96 GLY A C 1
ATOM 742 O O . GLY A 1 96 ? -28.835 -13.582 14.650 1.00 44.16 96 GLY A O 1
ATOM 743 N N . VAL A 1 97 ? -30.197 -14.410 16.237 1.00 51.94 97 VAL A N 1
ATOM 744 C CA . VAL A 1 97 ? -29.703 -15.789 16.354 1.00 51.94 97 VAL A CA 1
ATOM 745 C C . VAL A 1 97 ? -29.828 -16.540 15.021 1.00 51.94 97 VAL A C 1
ATOM 747 O O . VAL A 1 97 ? -30.942 -16.624 14.517 1.00 51.94 97 VAL A O 1
ATOM 750 N N . ILE A 1 98 ? -28.734 -17.137 14.521 1.00 49.12 98 ILE A N 1
ATOM 751 C CA . ILE A 1 98 ? -28.656 -18.569 14.152 1.00 49.12 98 ILE A CA 1
ATOM 752 C C . ILE A 1 98 ? -27.255 -19.077 14.540 1.00 49.12 98 ILE A C 1
ATOM 754 O O . ILE A 1 98 ? -26.235 -18.482 14.199 1.00 49.12 98 ILE A O 1
ATOM 758 N N . GLU A 1 99 ? -27.251 -20.150 15.326 1.00 56.88 99 GLU A N 1
ATOM 759 C CA . GLU A 1 99 ? -26.124 -20.755 16.035 1.00 56.88 99 GLU A CA 1
ATOM 760 C C . GLU A 1 99 ? -25.106 -21.489 15.143 1.00 56.88 99 GLU A C 1
ATOM 762 O O . GLU A 1 99 ? -25.369 -21.852 13.999 1.00 56.88 99 GLU A O 1
ATOM 767 N N . ASN A 1 100 ? -23.973 -21.808 15.783 1.00 57.81 100 ASN A N 1
ATOM 768 C CA . ASN A 1 100 ? -22.894 -22.718 15.388 1.00 57.81 100 ASN A CA 1
ATOM 769 C C . ASN A 1 100 ? -21.797 -22.189 14.453 1.00 57.81 100 ASN A C 1
ATOM 771 O O . ASN A 1 100 ? -21.760 -22.487 13.262 1.00 57.81 100 ASN A O 1
ATOM 775 N N . ARG A 1 101 ? -20.744 -21.634 15.071 1.00 46.66 101 ARG A N 1
ATOM 776 C CA . ARG A 1 101 ? -19.413 -22.278 15.115 1.00 46.66 101 ARG A CA 1
ATOM 777 C C . ARG A 1 101 ? -18.518 -21.599 16.154 1.00 46.66 101 ARG A C 1
ATOM 779 O O . ARG A 1 101 ? -18.456 -20.381 16.247 1.00 46.66 101 ARG A O 1
ATOM 786 N N . LYS A 1 102 ? -17.839 -22.432 16.944 1.00 52.59 102 LYS A N 1
ATOM 787 C CA . LYS A 1 102 ? -16.890 -22.077 18.005 1.00 52.59 102 LYS A CA 1
ATOM 788 C C . LYS A 1 102 ? -15.802 -21.141 17.461 1.00 52.59 102 LYS A C 1
ATOM 790 O O . LYS A 1 102 ? -14.882 -21.594 16.789 1.00 52.59 102 LYS A O 1
ATOM 795 N N . GLY A 1 103 ? -15.914 -19.854 17.765 1.00 42.25 103 GLY A N 1
ATOM 796 C CA . GLY A 1 103 ? -14.887 -18.844 17.533 1.00 42.25 103 GLY A CA 1
ATOM 797 C C . GLY A 1 103 ? -14.687 -18.075 18.828 1.00 42.25 103 GLY A C 1
ATOM 798 O O . GLY A 1 103 ? -15.533 -17.275 19.208 1.00 42.25 103 GLY A O 1
ATOM 799 N N . SER A 1 104 ? -13.609 -18.401 19.534 1.00 44.31 104 SER A N 1
ATOM 800 C CA . SER A 1 104 ? -13.173 -17.764 20.776 1.00 44.31 104 SER A CA 1
ATOM 801 C C . SER A 1 104 ? -13.033 -16.253 20.566 1.00 44.31 104 SER A C 1
ATOM 803 O O . SER A 1 104 ? -12.181 -15.800 19.803 1.00 44.31 104 SER A O 1
ATOM 805 N N . GLY A 1 105 ? -13.916 -15.489 21.209 1.00 42.50 105 GLY A N 1
ATOM 806 C CA . GLY A 1 105 ? -13.842 -14.036 21.269 1.00 42.50 105 GLY A CA 1
ATOM 807 C C . GLY A 1 105 ? -12.729 -13.614 22.219 1.00 42.50 105 GLY A C 1
ATOM 808 O O . GLY A 1 105 ? -12.704 -14.048 23.368 1.00 42.50 105 GLY A O 1
ATOM 809 N N . TYR A 1 106 ? -11.819 -12.772 21.736 1.00 40.12 106 TYR A N 1
ATOM 810 C CA . TYR A 1 106 ? -10.953 -11.984 22.600 1.00 40.12 106 TYR A CA 1
ATOM 811 C C . TYR A 1 106 ? -11.665 -10.647 22.838 1.00 40.12 106 TYR A C 1
ATOM 813 O O . TYR A 1 106 ? -11.953 -9.899 21.904 1.00 40.12 106 TYR A O 1
ATOM 821 N N . THR A 1 107 ? -12.026 -10.376 24.085 1.00 43.41 107 THR A N 1
ATOM 822 C CA . THR A 1 107 ? -12.469 -9.055 24.522 1.00 43.41 107 THR A CA 1
ATOM 823 C C . THR A 1 107 ? -11.222 -8.199 24.699 1.00 43.41 107 THR A C 1
ATOM 825 O O . THR A 1 107 ? -10.305 -8.558 25.433 1.00 43.41 107 THR A O 1
ATOM 828 N N . GLY A 1 108 ? -11.145 -7.096 23.957 1.00 53.44 108 GLY A N 1
ATOM 829 C CA . GLY A 1 108 ? -10.083 -6.110 24.107 1.00 53.44 108 GLY A CA 1
ATOM 830 C C . GLY A 1 108 ? -10.281 -5.309 25.387 1.00 53.44 108 GLY A C 1
ATOM 831 O O . GLY A 1 108 ? -10.884 -4.241 25.346 1.00 53.44 108 GLY A O 1
ATOM 832 N N . GLU A 1 109 ? -9.762 -5.822 26.501 1.00 44.31 109 GLU A N 1
ATOM 833 C CA . GLU A 1 109 ? -9.433 -5.020 27.677 1.00 44.31 109 GLU A CA 1
ATOM 834 C C . GLU A 1 109 ? -7.959 -4.606 27.631 1.00 44.31 109 GLU A C 1
ATOM 836 O O . GLU A 1 109 ? -7.070 -5.343 27.199 1.00 44.31 109 GLU A O 1
ATOM 841 N N . SER A 1 110 ? -7.735 -3.352 28.008 1.00 53.38 110 SER A N 1
ATOM 842 C CA . SER A 1 110 ? -6.433 -2.703 28.040 1.00 53.38 110 SER A C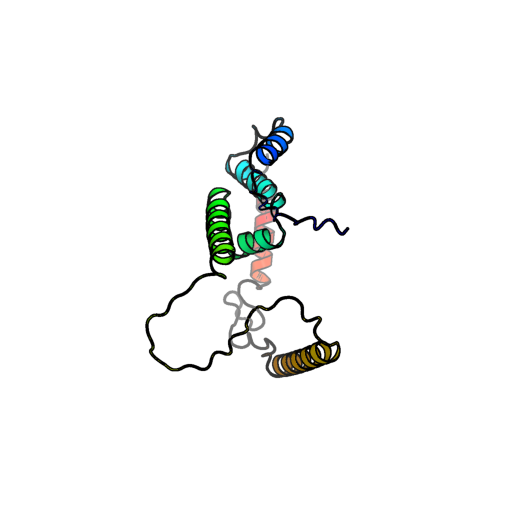A 1
ATOM 843 C C . SER A 1 110 ? -5.545 -3.284 29.143 1.00 53.38 110 SER A C 1
ATOM 845 O O . SER A 1 110 ? -5.989 -3.439 30.271 1.00 53.38 110 SER A O 1
ATOM 847 N N . GLN A 1 111 ? -4.261 -3.455 28.812 1.00 52.91 111 GLN A N 1
ATOM 848 C CA . GLN A 1 111 ? -3.124 -3.592 29.733 1.00 52.91 111 GLN A CA 1
ATOM 849 C C . GLN A 1 111 ? -3.120 -4.808 30.672 1.00 52.91 111 GLN A C 1
ATOM 851 O O . GLN A 1 111 ? -3.058 -4.652 31.885 1.00 52.91 111 GLN A O 1
ATOM 856 N N . ASP A 1 112 ? -2.975 -6.004 30.103 1.00 46.72 112 ASP A N 1
ATOM 857 C CA . ASP A 1 112 ? -2.218 -7.056 30.783 1.00 46.72 112 ASP A CA 1
ATOM 858 C C . ASP A 1 112 ? -0.783 -7.048 30.263 1.00 46.72 112 ASP A C 1
ATOM 860 O O . ASP A 1 112 ? -0.499 -7.359 29.100 1.00 46.72 112 ASP A O 1
ATOM 864 N N . VAL A 1 113 ? 0.145 -6.677 31.141 1.00 60.88 113 VAL A N 1
ATOM 865 C CA . VAL A 1 113 ? 1.555 -7.022 30.980 1.00 60.88 113 VAL A CA 1
ATOM 866 C C . VAL A 1 113 ? 1.585 -8.549 31.028 1.00 60.88 113 VAL A C 1
ATOM 868 O O . VAL A 1 113 ? 1.544 -9.124 32.110 1.00 60.88 113 VAL A O 1
ATOM 871 N N . ARG A 1 114 ? 1.526 -9.218 29.865 1.00 60.56 114 ARG A N 1
ATOM 872 C CA . ARG A 1 114 ? 1.551 -10.689 29.799 1.00 60.56 114 ARG A CA 1
ATOM 873 C C . ARG A 1 114 ? 2.692 -11.188 30.679 1.00 60.56 114 ARG A C 1
ATOM 875 O O . ARG A 1 114 ? 3.817 -10.701 30.530 1.00 60.56 114 ARG A O 1
ATOM 882 N N . SER A 1 115 ? 2.393 -12.118 31.590 1.00 82.62 115 SER A N 1
ATOM 883 C CA . SER A 1 115 ? 3.401 -12.696 32.474 1.00 82.62 115 SER A CA 1
ATOM 884 C C . SER A 1 115 ? 4.565 -13.203 31.624 1.00 82.62 115 SER A C 1
ATOM 886 O O . SER A 1 115 ? 4.362 -13.724 30.521 1.00 82.62 115 SER A O 1
ATOM 888 N N . LEU A 1 116 ? 5.797 -13.051 32.117 1.00 80.81 116 LEU A N 1
ATOM 889 C CA . LEU A 1 116 ? 6.989 -13.578 31.440 1.00 80.81 116 LEU A CA 1
ATOM 890 C C . LEU A 1 116 ? 6.813 -15.062 31.071 1.00 80.81 116 LEU A C 1
ATOM 892 O O . LEU A 1 116 ? 7.295 -15.503 30.030 1.00 80.81 116 LEU A O 1
ATOM 896 N N . GLU A 1 117 ? 6.053 -15.802 31.877 1.00 81.50 117 GLU A N 1
ATOM 897 C CA . GLU A 1 117 ? 5.726 -17.213 31.675 1.00 81.50 117 GLU A CA 1
ATOM 898 C C . GLU A 1 117 ? 4.821 -17.449 30.451 1.00 81.50 117 GLU A C 1
ATOM 900 O O . GLU A 1 117 ? 5.043 -18.394 29.690 1.00 81.50 117 GLU A O 1
ATOM 905 N N . ASP A 1 118 ? 3.868 -16.555 30.173 1.00 84.44 118 ASP A N 1
ATOM 906 C CA . ASP A 1 118 ? 2.979 -16.648 29.005 1.00 84.44 118 ASP A CA 1
ATOM 907 C C . ASP A 1 118 ? 3.726 -16.370 27.701 1.00 84.44 118 ASP A C 1
ATOM 909 O O . ASP A 1 118 ? 3.483 -17.001 26.662 1.00 84.44 118 ASP A O 1
ATOM 913 N N . ILE A 1 119 ? 4.669 -15.428 27.754 1.00 89.44 119 ILE A N 1
ATOM 914 C CA . ILE A 1 119 ? 5.554 -15.117 26.632 1.00 89.44 119 ILE A CA 1
ATOM 915 C C . ILE A 1 119 ? 6.467 -16.316 26.365 1.00 89.44 119 ILE A C 1
ATOM 917 O O . ILE A 1 119 ? 6.557 -16.769 25.225 1.00 89.44 119 ILE A O 1
ATOM 921 N N . GLN A 1 120 ? 7.075 -16.893 27.404 1.00 91.56 120 GLN A N 1
ATOM 922 C CA . GLN A 1 120 ? 7.912 -18.089 27.276 1.00 91.56 120 GLN A CA 1
ATOM 923 C C . GLN A 1 120 ? 7.133 -19.300 26.741 1.00 91.56 120 GLN A C 1
ATOM 925 O O . GLN A 1 120 ? 7.638 -20.038 25.894 1.00 91.56 120 GLN A O 1
ATOM 930 N N . CYS A 1 121 ? 5.885 -19.490 27.173 1.00 88.25 121 CYS A N 1
ATOM 931 C CA . CYS A 1 121 ? 5.008 -20.540 26.655 1.00 88.25 121 CYS A CA 1
ATOM 932 C C . CYS A 1 121 ? 4.675 -20.320 25.169 1.00 88.25 121 CYS A C 1
ATOM 934 O O . CYS A 1 121 ? 4.691 -21.258 24.365 1.00 88.25 121 CYS A O 1
ATOM 936 N N . SER A 1 122 ? 4.442 -19.064 24.778 1.00 92.44 122 SER A N 1
ATOM 937 C CA . SER A 1 122 ? 4.198 -18.690 23.383 1.00 92.44 122 SER A CA 1
ATOM 938 C C . SER A 1 122 ? 5.420 -18.954 22.500 1.00 92.44 122 SER A C 1
ATOM 940 O O . SER A 1 122 ? 5.263 -19.492 21.405 1.00 92.44 122 SER A O 1
ATOM 942 N N . ILE A 1 123 ? 6.627 -18.644 22.986 1.00 94.44 123 ILE A N 1
ATOM 943 C CA . ILE A 1 123 ? 7.890 -18.893 22.274 1.00 94.44 123 ILE A CA 1
ATOM 944 C C . ILE A 1 123 ? 8.073 -20.391 22.012 1.00 94.44 123 ILE A C 1
ATOM 946 O O . ILE A 1 123 ? 8.204 -20.784 20.856 1.00 94.44 123 ILE A O 1
ATOM 950 N N . LYS A 1 124 ? 7.945 -21.240 23.040 1.00 94.00 124 LYS A N 1
ATOM 951 C CA . LYS A 1 124 ? 8.070 -22.702 22.885 1.00 94.00 124 LYS A CA 1
ATOM 952 C C . LYS A 1 124 ? 7.080 -23.278 21.872 1.00 94.00 124 LYS A C 1
ATOM 954 O O . LYS A 1 124 ? 7.412 -24.169 21.095 1.00 94.00 124 LYS A O 1
ATOM 959 N N . ARG A 1 125 ? 5.845 -22.763 21.854 1.00 92.50 125 ARG A N 1
ATOM 960 C CA . ARG A 1 125 ? 4.821 -23.195 20.891 1.00 92.50 125 ARG A CA 1
ATOM 961 C C . ARG A 1 125 ? 5.157 -22.760 19.460 1.00 92.50 125 ARG A C 1
ATOM 963 O O . ARG A 1 125 ? 4.799 -23.461 18.517 1.00 92.50 125 ARG A O 1
ATOM 970 N N . ILE A 1 126 ? 5.809 -21.612 19.283 1.00 93.25 126 ILE A N 1
ATOM 971 C CA . ILE A 1 126 ? 6.278 -21.143 17.972 1.00 93.25 126 ILE A CA 1
ATOM 972 C C . ILE A 1 126 ? 7.451 -22.004 17.491 1.00 93.25 126 ILE A C 1
ATOM 974 O O . ILE A 1 126 ? 7.422 -22.440 16.344 1.00 93.25 126 ILE A O 1
ATOM 978 N N . GLU A 1 127 ? 8.412 -22.319 18.360 1.00 93.81 127 GLU A N 1
ATOM 979 C CA . GLU A 1 127 ? 9.558 -23.190 18.048 1.00 93.81 127 GLU A CA 1
ATOM 980 C C . GLU A 1 127 ? 9.101 -24.575 17.571 1.00 93.81 127 GLU A C 1
ATOM 982 O O . GLU A 1 127 ? 9.451 -24.996 16.474 1.00 93.81 127 GLU A O 1
ATOM 987 N N . GLN A 1 128 ? 8.181 -25.217 18.297 1.00 91.75 128 GLN A N 1
ATOM 988 C CA . GLN A 1 128 ? 7.616 -26.513 17.891 1.00 91.75 128 GLN A CA 1
ATOM 989 C C . GLN A 1 128 ? 6.920 -26.472 16.522 1.00 91.75 128 GLN A C 1
ATOM 991 O O . GLN A 1 128 ? 6.936 -27.449 15.771 1.00 91.75 128 GLN A O 1
ATOM 996 N N . ARG A 1 129 ? 6.280 -25.346 16.181 1.00 89.56 129 ARG A N 1
ATOM 997 C CA . ARG A 1 129 ? 5.659 -25.165 14.862 1.00 89.56 129 ARG A CA 1
ATOM 998 C C . ARG A 1 129 ? 6.704 -24.975 13.767 1.00 89.56 129 ARG A C 1
ATOM 1000 O O . ARG A 1 129 ? 6.456 -25.422 12.652 1.00 89.56 129 ARG A O 1
ATOM 1007 N N . LEU A 1 130 ? 7.827 -24.326 14.064 1.00 88.44 130 LEU A N 1
ATOM 1008 C CA . LEU A 1 130 ? 8.938 -24.175 13.126 1.00 88.44 130 LEU A CA 1
ATOM 1009 C C . LEU A 1 130 ? 9.614 -25.522 12.856 1.00 88.44 130 LEU A C 1
ATOM 1011 O O . LEU A 1 130 ? 9.768 -25.864 11.689 1.00 88.44 130 LEU A O 1
ATOM 1015 N N . ASP A 1 131 ? 9.875 -26.329 13.884 1.00 87.75 131 ASP A N 1
ATOM 1016 C CA . ASP A 1 131 ? 10.452 -27.673 13.724 1.00 87.75 131 ASP A CA 1
ATOM 1017 C C . ASP A 1 131 ? 9.546 -28.584 12.881 1.00 87.75 131 ASP A C 1
ATOM 1019 O O . ASP A 1 131 ? 9.995 -29.284 11.972 1.00 87.75 131 ASP A O 1
ATOM 1023 N N . ALA A 1 132 ? 8.231 -28.538 13.125 1.00 82.38 132 ALA A N 1
ATOM 1024 C CA . ALA A 1 132 ? 7.260 -29.290 12.336 1.00 82.38 132 ALA A CA 1
ATOM 1025 C C . ALA A 1 132 ? 7.191 -28.808 10.878 1.00 82.38 132 ALA A C 1
ATOM 1027 O O . ALA A 1 132 ? 6.985 -29.617 9.971 1.00 82.38 132 ALA A O 1
ATOM 1028 N N . LEU A 1 133 ? 7.349 -27.505 10.634 1.00 80.69 133 LEU A N 1
ATOM 1029 C CA . LEU A 1 133 ? 7.403 -26.947 9.285 1.00 80.69 133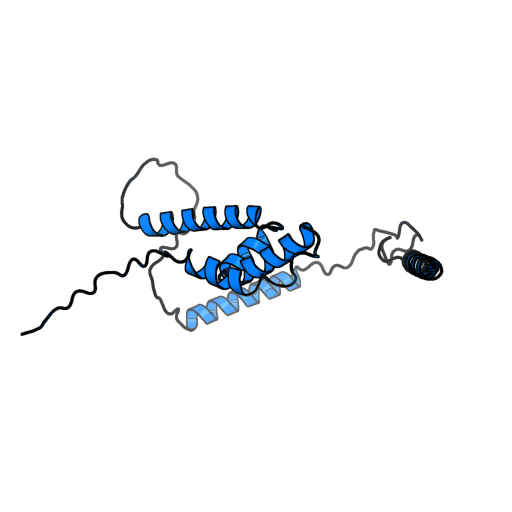 LEU A CA 1
ATOM 1030 C C . LEU A 1 133 ? 8.725 -27.252 8.588 1.00 80.69 133 LEU A C 1
ATOM 1032 O O . LEU A 1 133 ? 8.709 -27.433 7.381 1.00 80.69 133 LEU A O 1
ATOM 1036 N N . GLU A 1 134 ? 9.844 -27.348 9.301 1.00 80.00 134 GLU A N 1
ATOM 1037 C CA . GLU A 1 134 ? 11.124 -27.768 8.729 1.00 80.00 134 GLU A CA 1
ATOM 1038 C C . GLU A 1 134 ? 11.098 -29.254 8.356 1.00 80.00 134 GLU A C 1
ATOM 1040 O O . GLU A 1 134 ? 11.490 -29.620 7.247 1.00 80.00 134 GLU A O 1
ATOM 1045 N N . ALA A 1 135 ? 10.531 -30.100 9.221 1.00 73.44 135 ALA A N 1
ATOM 1046 C CA . ALA A 1 135 ? 10.334 -31.520 8.942 1.00 73.44 135 ALA A CA 1
ATOM 1047 C C . ALA A 1 135 ? 9.365 -31.773 7.771 1.00 73.44 135 ALA A C 1
ATOM 1049 O O . ALA A 1 135 ? 9.554 -32.722 7.011 1.00 73.44 135 ALA A O 1
ATOM 1050 N N . ASN A 1 136 ? 8.343 -30.923 7.605 1.00 67.19 136 ASN A N 1
ATOM 1051 C CA . ASN A 1 136 ? 7.364 -31.017 6.516 1.00 67.19 136 ASN A CA 1
ATOM 1052 C C . ASN A 1 136 ? 7.660 -30.091 5.334 1.00 67.19 136 ASN A C 1
ATOM 1054 O O . ASN A 1 136 ? 6.893 -30.089 4.371 1.00 67.19 136 ASN A O 1
ATOM 1058 N N . SER A 1 137 ? 8.733 -29.299 5.382 1.00 55.31 137 SER A N 1
ATOM 1059 C CA . SER A 1 137 ? 9.124 -28.461 4.259 1.00 55.31 137 SER A CA 1
ATOM 1060 C C . SER A 1 137 ? 9.529 -29.414 3.145 1.00 55.31 137 SER A C 1
ATOM 1062 O O . SER A 1 137 ? 10.521 -30.139 3.300 1.00 55.31 137 SER A O 1
ATOM 1064 N N . PRO A 1 138 ? 8.795 -29.464 2.017 1.00 54.19 138 PRO A N 1
ATOM 1065 C CA . PRO A 1 138 ? 9.314 -30.141 0.856 1.00 54.19 138 PRO A CA 1
ATOM 1066 C C . PRO A 1 138 ? 10.553 -29.344 0.469 1.00 54.19 138 PRO A C 1
ATOM 1068 O O . PRO A 1 138 ? 10.452 -28.283 -0.150 1.00 54.19 138 PRO A O 1
ATOM 1071 N N . LYS A 1 139 ? 11.738 -29.842 0.854 1.00 55.69 139 LYS A N 1
ATOM 1072 C CA . LYS A 1 139 ? 12.995 -29.452 0.222 1.00 55.69 139 LYS A CA 1
ATOM 1073 C C . LYS A 1 139 ? 12.663 -29.433 -1.258 1.00 55.69 139 LYS A C 1
ATOM 1075 O O . LYS A 1 139 ? 12.281 -30.465 -1.805 1.00 55.69 139 LYS A O 1
ATOM 1080 N N . SER A 1 140 ? 12.754 -28.270 -1.891 1.00 55.00 140 SER A N 1
ATOM 1081 C CA . SER A 1 140 ? 12.392 -28.022 -3.291 1.00 55.00 140 SER A CA 1
ATOM 1082 C C . SER A 1 140 ? 13.289 -28.774 -4.294 1.00 55.00 140 SER A C 1
ATOM 1084 O O . SER A 1 140 ? 13.450 -28.390 -5.448 1.00 55.00 140 SER A O 1
ATOM 1086 N N . SER A 1 141 ? 13.843 -29.906 -3.871 1.00 61.00 141 SER A N 1
ATOM 1087 C CA . SER A 1 141 ? 14.221 -31.057 -4.663 1.00 61.00 141 SER A CA 1
ATOM 1088 C C . SER A 1 141 ? 12.979 -31.648 -5.338 1.00 61.00 141 SER A C 1
ATOM 1090 O O . SER A 1 141 ? 12.399 -32.625 -4.873 1.00 61.00 141 SER A O 1
ATOM 1092 N N . CYS A 1 142 ? 12.579 -31.060 -6.463 1.00 48.56 142 CYS A N 1
ATOM 1093 C CA . CYS A 1 142 ? 12.575 -31.784 -7.737 1.00 48.56 142 CYS A CA 1
ATOM 1094 C C . CYS A 1 142 ? 11.927 -30.953 -8.860 1.00 48.56 142 CYS A C 1
ATOM 1096 O O . CYS A 1 142 ? 10.825 -31.228 -9.321 1.00 48.56 142 CYS A O 1
ATOM 1098 N N . ASN A 1 143 ? 12.714 -30.081 -9.493 1.00 55.38 143 ASN A N 1
ATOM 1099 C CA . ASN A 1 143 ? 12.554 -29.823 -10.936 1.00 55.38 143 ASN A CA 1
ATOM 1100 C C . ASN A 1 143 ? 12.908 -31.074 -11.791 1.00 55.38 143 ASN A C 1
ATOM 1102 O O . ASN A 1 143 ? 13.229 -30.952 -12.967 1.00 55.38 143 ASN A O 1
ATOM 1106 N N . SER A 1 144 ? 12.863 -32.288 -11.225 1.00 57.22 144 SER A N 1
ATOM 1107 C CA . SER A 1 144 ? 13.335 -33.532 -11.856 1.00 57.22 144 SER A CA 1
ATOM 1108 C C . SER A 1 144 ? 12.485 -33.951 -13.062 1.00 57.22 144 SER A C 1
ATOM 1110 O O . SER A 1 144 ? 12.953 -34.666 -13.946 1.00 57.22 144 SER A O 1
ATOM 1112 N N . SER A 1 145 ? 11.246 -33.464 -13.148 1.00 62.84 145 SER A N 1
ATOM 1113 C CA . SER A 1 145 ? 10.336 -33.767 -14.256 1.00 62.84 145 SER A CA 1
ATOM 1114 C C . SER A 1 145 ? 10.362 -32.739 -15.389 1.00 62.84 145 SER A C 1
ATOM 1116 O O . SER A 1 145 ? 9.793 -33.006 -16.445 1.00 62.84 145 SER A O 1
ATOM 1118 N N . ARG A 1 146 ? 11.014 -31.578 -15.228 1.00 74.94 146 ARG A N 1
ATOM 1119 C CA . ARG A 1 146 ? 11.004 -30.524 -16.255 1.00 74.94 146 ARG A CA 1
ATOM 1120 C C . ARG A 1 146 ? 12.392 -30.319 -16.849 1.00 74.94 146 ARG A C 1
ATOM 1122 O O . ARG A 1 146 ? 13.256 -29.683 -16.257 1.00 74.94 146 ARG A O 1
ATOM 1129 N N . SER A 1 147 ? 12.585 -30.838 -18.059 1.00 87.38 147 SER A N 1
ATOM 1130 C CA . SER A 1 147 ? 13.737 -30.515 -18.898 1.00 87.38 147 SER A CA 1
ATOM 1131 C C . SER A 1 147 ? 13.639 -29.098 -19.458 1.00 87.38 147 SER A C 1
ATOM 1133 O O . SER A 1 147 ? 12.557 -28.614 -19.790 1.00 87.38 147 SER A O 1
ATOM 1135 N N . CYS A 1 148 ? 14.782 -28.442 -19.627 1.00 85.94 148 CYS A N 1
ATOM 1136 C CA . CYS A 1 148 ? 14.892 -27.184 -20.341 1.00 85.94 148 CYS A CA 1
ATOM 1137 C C . CYS A 1 148 ? 14.308 -27.310 -21.752 1.00 85.94 148 CYS A C 1
ATOM 1139 O O . CYS A 1 148 ? 14.799 -28.099 -22.556 1.00 85.94 148 CYS A O 1
ATOM 1141 N N . TYR A 1 149 ? 13.323 -26.478 -22.088 1.00 86.12 149 TYR A N 1
ATOM 1142 C CA . TYR A 1 149 ? 12.710 -26.464 -23.421 1.00 86.12 149 TYR A CA 1
ATOM 1143 C C . TYR A 1 149 ? 13.674 -26.028 -24.542 1.00 86.12 149 TYR A C 1
ATOM 1145 O O . TYR A 1 149 ? 13.386 -26.251 -25.710 1.00 86.12 149 TYR A O 1
ATOM 1153 N N . THR A 1 150 ? 14.820 -25.418 -24.208 1.00 86.12 150 THR A N 1
ATOM 1154 C CA . THR A 1 150 ? 15.828 -24.973 -25.191 1.00 86.12 150 THR A CA 1
ATOM 1155 C C . THR A 1 150 ? 16.902 -26.020 -25.474 1.00 86.12 150 THR A C 1
ATOM 1157 O O . THR A 1 150 ? 17.395 -26.099 -26.594 1.00 86.12 150 THR A O 1
ATOM 1160 N N . CYS A 1 151 ? 17.338 -26.778 -24.463 1.00 87.62 151 CYS A N 1
ATOM 1161 C CA . CYS A 1 151 ? 18.480 -27.694 -24.597 1.00 87.62 151 CYS A CA 1
ATOM 1162 C C . CYS A 1 151 ? 18.210 -29.129 -24.129 1.00 87.62 151 CYS A C 1
ATOM 1164 O O . CYS A 1 151 ? 19.106 -29.961 -24.215 1.00 87.62 151 CYS A O 1
ATOM 1166 N N . GLY A 1 152 ? 17.020 -29.423 -23.603 1.00 86.06 152 GLY A N 1
ATOM 1167 C CA . GLY A 1 152 ? 16.629 -30.754 -23.131 1.00 86.06 152 GLY A CA 1
ATOM 1168 C C . GLY A 1 152 ? 17.230 -31.181 -21.785 1.00 86.06 152 GLY A C 1
ATOM 1169 O O . GLY A 1 152 ? 16.873 -32.238 -21.271 1.00 86.06 152 GLY A O 1
ATOM 1170 N N . ALA A 1 153 ? 18.109 -30.383 -21.169 1.00 84.69 153 ALA A N 1
ATOM 1171 C CA . ALA A 1 153 ? 18.750 -30.743 -19.902 1.00 84.69 153 ALA A CA 1
ATOM 1172 C C . ALA A 1 153 ? 17.774 -30.666 -18.714 1.00 84.69 153 ALA A C 1
ATOM 1174 O O . ALA A 1 153 ? 17.050 -29.686 -18.565 1.00 84.69 153 ALA A O 1
ATOM 1175 N N . ARG A 1 154 ? 17.798 -31.658 -17.817 1.00 83.62 154 ARG A N 1
ATOM 1176 C CA . ARG A 1 154 ?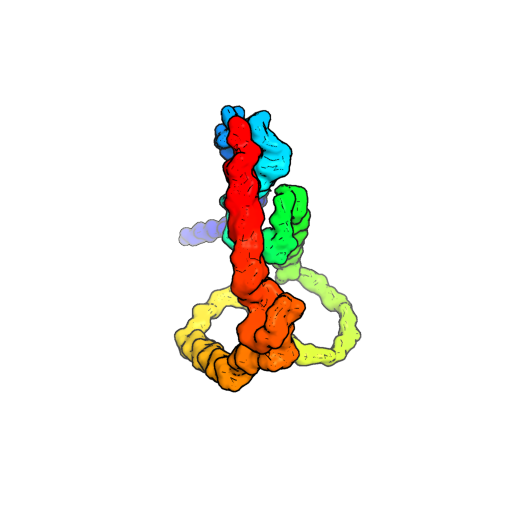 16.913 -31.737 -16.629 1.00 83.62 154 ARG A CA 1
ATOM 1177 C C . ARG A 1 154 ? 17.356 -30.874 -15.442 1.00 83.62 154 ARG A C 1
ATOM 1179 O O . ARG A 1 154 ? 16.693 -30.846 -14.415 1.00 83.62 154 ARG A O 1
ATOM 1186 N N . TYR A 1 155 ? 18.483 -30.180 -15.576 1.00 81.75 155 TYR A N 1
ATOM 1187 C CA . TYR A 1 155 ? 19.091 -29.411 -14.488 1.00 81.75 155 TYR A CA 1
ATOM 1188 C C . TYR A 1 155 ? 18.561 -27.970 -14.376 1.00 81.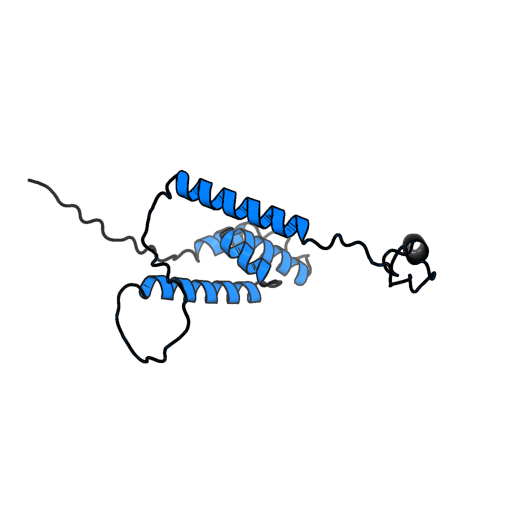75 155 TYR A C 1
ATOM 1190 O O . TYR A 1 155 ? 18.772 -27.308 -13.366 1.00 81.75 155 TYR A O 1
ATOM 1198 N N . HIS A 1 156 ? 17.884 -27.451 -15.403 1.00 83.44 156 HIS A N 1
ATOM 1199 C CA . HIS A 1 156 ? 17.412 -26.066 -15.422 1.00 83.44 156 HIS A CA 1
ATOM 1200 C C . HIS A 1 156 ? 16.183 -25.885 -16.321 1.00 83.44 156 HIS A C 1
ATOM 1202 O O . HIS A 1 156 ? 15.911 -26.696 -17.200 1.00 83.44 156 HIS A O 1
ATOM 1208 N N . LEU A 1 157 ? 15.461 -24.778 -16.134 1.00 86.25 157 LEU A N 1
ATOM 1209 C CA . LEU A 1 157 ? 14.347 -24.355 -16.993 1.00 86.25 157 LEU A CA 1
ATOM 1210 C C . LEU A 1 157 ? 14.812 -23.312 -18.025 1.00 86.25 157 LEU A C 1
ATOM 1212 O O . LEU A 1 157 ? 15.893 -22.745 -17.890 1.00 86.25 157 LEU A O 1
ATOM 1216 N N . TYR A 1 158 ? 13.977 -22.999 -19.026 1.00 83.31 158 TYR A N 1
ATOM 1217 C CA . TYR A 1 158 ? 14.263 -22.023 -20.102 1.00 83.31 158 TYR A CA 1
ATOM 1218 C C . TYR A 1 158 ? 14.873 -20.693 -19.606 1.00 83.31 158 TYR A C 1
ATOM 1220 O O . TYR A 1 158 ? 15.791 -20.146 -20.219 1.00 83.31 158 TYR A O 1
ATOM 1228 N N . ARG A 1 159 ? 14.387 -20.187 -18.463 1.00 81.25 159 ARG A N 1
ATOM 1229 C CA . ARG A 1 159 ? 14.842 -18.925 -17.849 1.00 81.25 159 ARG A CA 1
ATOM 1230 C C . ARG A 1 159 ? 16.258 -18.993 -17.272 1.00 81.25 159 ARG A C 1
ATOM 1232 O O . ARG A 1 159 ? 16.926 -17.971 -17.207 1.00 81.25 159 ARG A O 1
ATOM 1239 N N . SER A 1 160 ? 16.708 -20.184 -16.895 1.00 79.81 160 SER A N 1
ATOM 1240 C CA . SER A 1 160 ? 18.029 -20.448 -16.316 1.00 79.81 160 SER A CA 1
ATOM 1241 C C . SER A 1 160 ? 18.932 -21.196 -17.299 1.00 79.81 160 SER A C 1
ATOM 1243 O O . SER A 1 160 ? 19.928 -21.794 -16.899 1.00 79.81 160 SER A O 1
ATOM 1245 N N . CYS A 1 161 ? 18.578 -21.209 -18.590 1.00 84.38 161 CYS A N 1
ATOM 1246 C CA . CYS A 1 161 ? 19.379 -21.880 -19.598 1.00 84.38 161 CYS A CA 1
ATOM 1247 C C . CYS A 1 161 ? 20.646 -21.069 -19.896 1.00 84.38 161 CYS A C 1
ATOM 1249 O O . CYS A 1 161 ? 20.534 -19.943 -20.396 1.00 84.38 161 CYS A O 1
ATOM 1251 N N . PRO A 1 162 ? 21.851 -21.632 -19.686 1.00 85.12 162 PRO A N 1
ATOM 1252 C CA . PRO A 1 162 ? 23.100 -20.927 -19.974 1.00 85.12 162 PRO A CA 1
ATOM 1253 C C . PRO A 1 162 ? 23.200 -20.544 -21.458 1.00 85.12 162 PRO A C 1
ATOM 1255 O O . PRO A 1 162 ? 23.740 -19.499 -21.810 1.00 85.12 162 PRO A O 1
ATOM 1258 N N . ARG A 1 163 ? 22.583 -21.341 -22.344 1.00 81.75 163 ARG A N 1
ATOM 1259 C CA . ARG A 1 163 ? 22.529 -21.066 -23.785 1.00 81.75 163 ARG A CA 1
ATOM 1260 C C . ARG A 1 163 ? 21.689 -19.831 -24.125 1.00 81.75 163 ARG A C 1
ATOM 1262 O O . ARG A 1 163 ? 22.021 -19.129 -25.073 1.00 81.75 163 ARG A O 1
ATOM 1269 N N . ASN A 1 164 ? 20.634 -19.566 -23.355 1.00 81.19 164 ASN A N 1
ATOM 1270 C CA . ASN A 1 164 ? 19.760 -18.406 -23.532 1.00 81.19 164 ASN A CA 1
ATOM 1271 C C . ASN A 1 164 ? 20.394 -17.137 -22.936 1.00 81.19 164 ASN A C 1
ATOM 1273 O O . ASN A 1 164 ? 20.365 -16.073 -23.551 1.00 81.19 164 ASN A O 1
ATOM 1277 N N . ASN A 1 165 ? 21.047 -17.257 -21.776 1.00 75.62 165 ASN A N 1
ATOM 1278 C CA . ASN A 1 165 ? 21.690 -16.112 -21.128 1.00 75.62 165 ASN A CA 1
ATOM 1279 C C . ASN A 1 165 ? 22.808 -15.512 -22.005 1.00 75.62 165 ASN A C 1
ATOM 1281 O O . ASN A 1 165 ? 22.856 -14.302 -22.217 1.00 75.62 165 ASN A O 1
ATOM 1285 N N . ASN A 1 166 ? 23.599 -16.372 -22.655 1.00 72.62 166 ASN A N 1
ATOM 1286 C CA . ASN A 1 166 ? 24.656 -15.948 -23.578 1.00 72.62 166 ASN A CA 1
ATOM 1287 C C . ASN A 1 166 ? 24.128 -15.216 -24.829 1.00 72.62 166 ASN A C 1
ATOM 1289 O O . ASN A 1 166 ? 24.860 -14.437 -25.438 1.00 72.62 166 ASN A O 1
ATOM 1293 N N . GLN A 1 167 ? 22.880 -15.454 -25.251 1.00 68.12 167 GLN A N 1
ATOM 1294 C CA . GLN A 1 167 ? 22.279 -14.721 -26.373 1.00 68.12 167 GLN A CA 1
ATOM 1295 C C . GLN A 1 167 ? 21.816 -13.323 -25.951 1.00 68.12 167 GLN A C 1
ATOM 1297 O O . GLN A 1 167 ? 22.005 -12.367 -26.703 1.00 68.12 167 GLN A O 1
ATOM 1302 N N . ARG A 1 168 ? 21.275 -13.178 -24.734 1.00 67.56 168 ARG A N 1
ATOM 1303 C CA . ARG A 1 168 ? 20.852 -11.874 -24.194 1.00 67.56 168 ARG A CA 1
ATOM 1304 C C . ARG A 1 168 ? 22.034 -10.930 -23.973 1.00 67.56 168 ARG A C 1
ATOM 1306 O O . ARG A 1 168 ? 21.899 -9.737 -24.236 1.00 67.56 168 ARG A O 1
ATOM 1313 N N . GLU A 1 169 ? 23.190 -11.449 -23.562 1.00 65.25 169 GLU A N 1
ATOM 1314 C CA . GLU A 1 169 ? 24.419 -10.648 -23.455 1.00 65.25 169 GLU A CA 1
ATOM 1315 C C . GLU A 1 169 ? 24.960 -10.212 -24.823 1.00 65.25 169 GLU A C 1
ATOM 1317 O O . GLU A 1 169 ? 25.385 -9.069 -24.995 1.00 65.25 169 GLU A O 1
ATOM 1322 N N . LYS A 1 170 ? 24.911 -11.094 -25.830 1.00 61.66 170 LYS A N 1
ATOM 1323 C CA . LYS A 1 170 ? 25.345 -10.758 -27.196 1.00 61.66 170 LYS A CA 1
ATOM 1324 C C . LYS A 1 170 ? 24.440 -9.719 -27.862 1.00 61.66 170 LYS A C 1
ATOM 1326 O O . LYS A 1 170 ? 24.937 -8.906 -28.635 1.00 61.66 170 LYS A O 1
ATOM 1331 N N . LEU A 1 171 ? 23.142 -9.722 -27.555 1.00 60.06 171 LEU A N 1
ATOM 1332 C CA . LEU A 1 171 ? 22.203 -8.702 -28.030 1.00 60.06 171 LEU A CA 1
ATOM 1333 C C . LEU A 1 171 ? 22.475 -7.332 -27.393 1.00 60.06 171 LEU A C 1
ATOM 1335 O O . LEU A 1 171 ? 22.541 -6.349 -28.126 1.00 60.06 171 LEU A O 1
ATOM 1339 N N . HIS A 1 172 ? 22.736 -7.270 -26.081 1.00 60.09 172 HIS A N 1
ATOM 1340 C CA . HIS A 1 172 ? 23.085 -6.006 -25.412 1.00 60.09 172 HIS A CA 1
ATOM 1341 C C . HIS A 1 172 ? 24.379 -5.383 -25.954 1.00 60.09 172 HIS A C 1
ATOM 1343 O O . HIS A 1 172 ? 24.432 -4.181 -26.200 1.00 60.09 172 HIS A O 1
ATOM 1349 N N . LYS A 1 173 ? 25.406 -6.193 -26.245 1.00 59.38 173 LYS A N 1
ATOM 1350 C CA . LYS A 1 173 ? 26.655 -5.686 -26.848 1.00 59.38 173 LYS A CA 1
ATOM 1351 C C . LYS A 1 173 ? 26.480 -5.176 -28.281 1.00 59.38 173 LYS A C 1
ATOM 1353 O O . LYS A 1 173 ? 27.286 -4.381 -28.755 1.00 59.38 173 LYS A O 1
ATOM 1358 N N . LYS A 1 174 ? 25.441 -5.621 -28.995 1.00 56.66 174 LYS A N 1
ATOM 1359 C CA . LYS A 1 174 ? 25.156 -5.154 -30.359 1.00 56.66 174 LYS A CA 1
ATOM 1360 C C . LYS A 1 174 ? 24.394 -3.825 -30.366 1.00 56.66 174 LYS A C 1
ATOM 1362 O O . LYS A 1 174 ? 24.567 -3.057 -31.305 1.00 56.66 174 LYS A O 1
ATOM 1367 N N . SER A 1 175 ? 23.612 -3.532 -29.323 1.00 57.53 175 SER A N 1
ATOM 1368 C CA . SER A 1 175 ? 22.915 -2.247 -29.173 1.00 57.53 175 SER A CA 1
ATOM 1369 C C . SER A 1 175 ? 23.813 -1.096 -28.706 1.00 57.53 175 SER A C 1
ATOM 1371 O O . SER A 1 175 ? 23.489 0.052 -28.984 1.00 57.53 175 SER A O 1
ATOM 1373 N N . GLU A 1 176 ? 24.947 -1.366 -28.050 1.00 60.00 176 GLU A N 1
ATOM 1374 C CA . GLU A 1 176 ? 25.876 -0.302 -27.618 1.00 60.00 176 GLU A CA 1
ATOM 1375 C C . GLU A 1 176 ? 26.798 0.217 -28.734 1.00 60.00 176 GLU A C 1
ATOM 1377 O O . GLU A 1 176 ? 27.287 1.337 -28.648 1.00 60.00 176 GLU A O 1
ATOM 1382 N N . ASN A 1 177 ? 26.980 -0.540 -29.822 1.00 57.81 177 ASN A N 1
ATOM 1383 C CA . ASN A 1 177 ? 27.807 -0.134 -30.970 1.00 57.81 177 ASN A CA 1
ATOM 1384 C C . ASN A 1 177 ? 27.057 0.715 -32.019 1.00 57.81 177 ASN A C 1
ATOM 1386 O O . ASN A 1 177 ? 27.589 0.965 -33.096 1.00 57.81 177 ASN A O 1
ATOM 1390 N N . PHE A 1 178 ? 25.821 1.136 -31.736 1.00 54.62 178 PHE A N 1
ATOM 1391 C CA . PHE A 1 178 ? 24.974 1.914 -32.652 1.00 54.62 178 PHE A CA 1
ATOM 1392 C C . PHE A 1 178 ? 24.607 3.286 -32.070 1.00 54.62 178 PHE A C 1
ATOM 1394 O O . PHE A 1 178 ? 23.479 3.758 -32.206 1.00 54.62 178 PHE A O 1
ATOM 1401 N N . ARG A 1 179 ? 25.560 3.927 -31.387 1.00 50.78 179 ARG A N 1
ATOM 1402 C CA . ARG A 1 179 ? 25.431 5.317 -30.944 1.00 50.78 179 ARG A CA 1
ATOM 1403 C C . ARG A 1 179 ? 26.376 6.184 -31.797 1.00 50.78 179 ARG A C 1
ATOM 1405 O O . ARG A 1 179 ? 27.583 6.002 -31.649 1.00 50.78 179 ARG A O 1
ATOM 1412 N N . PRO A 1 180 ? 25.854 7.003 -32.733 1.00 61.12 180 PRO A N 1
ATOM 1413 C CA . PRO A 1 180 ? 26.664 7.921 -33.537 1.00 61.12 180 PRO A CA 1
ATOM 1414 C C . PRO A 1 180 ? 27.277 9.041 -32.691 1.00 61.12 180 PRO A C 1
ATOM 1416 O O . PRO A 1 180 ? 26.698 9.364 -31.624 1.00 61.12 180 PRO A O 1
#

pLDDT: mean 72.82, std 18.75, range [40.12, 97.0]

Foldseek 3Di:
DDDDDDDDDPPPPCPVPPVLVVVVVVVPPPPLPPDDPLVSQQVVVVVVLVVDDPVLSVVCVVVVDRGPVVSVVVVVVVVVVVVCVVPPPDDDDDDDDDDDDDDDDDDDDDDDPPPPVNVVVVVVVVVVVVVVCVVVVPPPPDCQPDAAPVPRHSPDYVVPDPVNVVVVVVVVVVVVVPDD

Secondary structure (DSSP, 8-state):
----------------TTHHHHHHHHHSSSSGGGS-HHHHHHHHHHHHHHTS-HHHHHHHHHHT--SHHHHHHHHHHHHHHHHHHHHSTT--------------PPP--S-----HHHHHHHHHHHHHHHHHHHHH---S--GGG---TTT--TT--GGG-HHHHHHHHHHHHHHTT---

Radius of gyration: 28.84 Å; chains: 1; bounding box: 59×59×84 Å

InterPro domains:
  IPR001878 Zinc finger, CCHC-type [PS50158] (148-163)

Sequence (180 aa):
MAIKESRTGRGARLRLLPHLVMKLGIMLRKPMMSLGPEAQEMLAFEAFLKSFSPEMRCRLMDKGCRTIGEAVEVVERYEDILERSTMGAGGSLSRGVIENRKGSGYTGESQDVRSLEDIQCSIKRIEQRLDALEANSPKSSCNSSRSCYTCGARYHLYRSCPRNNNQREKLHKKSENFRP